Protein AF-A0A932E920-F1 (afdb_monomer_lite)

Radius of gyration: 33.1 Å; chains: 1; bounding box: 63×38×96 Å

Foldseek 3Di:
DDPVVVVVVVVVVCVVPPDPPPDPPQPVCNVVVVVVCVVVPDQDPPVVNVVVVVVVVVVVVVVVVVVVCVVVVVVVVVVVVVVVVVVVVVVVVVVVVD

Structure (mmCIF, N/CA/C/O backbone):
data_AF-A0A932E920-F1
#
_entry.id   AF-A0A932E920-F1
#
loop_
_atom_site.group_PDB
_atom_site.id
_atom_site.type_symbol
_atom_site.label_atom_id
_atom_site.label_alt_id
_atom_site.label_comp_id
_atom_site.label_asym_id
_atom_site.label_entity_id
_atom_site.label_seq_id
_atom_site.pdbx_PDB_ins_code
_atom_site.Cartn_x
_atom_site.Cartn_y
_atom_site.Cartn_z
_atom_site.occupancy
_atom_site.B_iso_or_equiv
_atom_site.auth_seq_id
_atom_site.auth_comp_id
_atom_site.auth_asym_id
_atom_site.auth_atom_id
_atom_site.pdbx_PDB_model_num
ATOM 1 N N . MET A 1 1 ? -8.826 -15.294 47.678 1.00 57.56 1 MET A N 1
ATOM 2 C CA . MET A 1 1 ? -9.136 -14.996 46.259 1.00 57.56 1 MET A CA 1
ATOM 3 C C . MET A 1 1 ? -10.515 -14.356 46.184 1.00 57.56 1 MET A C 1
ATOM 5 O O . MET A 1 1 ? -11.369 -14.724 46.979 1.00 57.56 1 MET A O 1
ATOM 9 N N . ASN A 1 2 ? -10.714 -13.360 45.314 1.00 77.12 2 ASN A N 1
ATOM 10 C CA . ASN A 1 2 ? -11.987 -12.637 45.201 1.00 77.12 2 ASN A CA 1
ATOM 11 C C . ASN A 1 2 ? -12.992 -13.477 44.380 1.00 77.12 2 ASN A C 1
ATOM 13 O O . ASN A 1 2 ? -12.688 -13.778 43.224 1.00 77.12 2 ASN A O 1
ATOM 17 N N . PRO A 1 3 ? -14.172 -13.832 44.920 1.00 79.44 3 PRO A N 1
ATOM 18 C CA . PRO A 1 3 ? -15.148 -14.694 44.240 1.00 79.44 3 PRO A CA 1
ATOM 19 C C . PRO A 1 3 ? -15.653 -14.112 42.909 1.00 79.44 3 PRO A C 1
ATOM 21 O O . PRO A 1 3 ? -15.934 -14.854 41.971 1.00 79.44 3 PRO A O 1
ATOM 24 N N . ASN A 1 4 ? -15.687 -12.783 42.778 1.00 83.56 4 ASN A N 1
ATOM 25 C CA . ASN A 1 4 ? -16.083 -12.122 41.532 1.00 83.56 4 ASN A CA 1
ATOM 26 C C . ASN A 1 4 ? -15.055 -12.325 40.412 1.00 83.56 4 ASN A C 1
ATOM 28 O O . ASN A 1 4 ? -15.414 -12.407 39.242 1.00 83.56 4 ASN A O 1
ATOM 32 N N . HIS A 1 5 ? -13.773 -12.432 40.768 1.00 86.56 5 HIS A N 1
ATOM 33 C CA . HIS A 1 5 ? -12.700 -12.654 39.803 1.00 86.56 5 HIS A CA 1
ATOM 34 C C . HIS A 1 5 ? -12.768 -14.068 39.213 1.00 86.56 5 HIS A C 1
ATOM 36 O O . HIS A 1 5 ? -12.592 -14.254 38.012 1.00 86.56 5 HIS A O 1
ATOM 42 N N . GLU A 1 6 ? -13.095 -15.060 40.040 1.00 85.38 6 GLU A N 1
ATOM 43 C CA . GLU A 1 6 ? -13.239 -16.446 39.596 1.00 85.38 6 GLU A CA 1
ATOM 44 C C . GLU A 1 6 ? -14.471 -16.639 38.698 1.00 85.38 6 GLU A C 1
ATOM 46 O O . GLU A 1 6 ? -14.383 -17.296 37.659 1.00 85.38 6 GLU A O 1
ATOM 51 N N . ALA A 1 7 ? -15.596 -16.000 39.035 1.00 86.81 7 ALA A N 1
ATOM 52 C CA . ALA A 1 7 ? -16.786 -15.986 38.185 1.00 86.81 7 ALA A CA 1
ATOM 53 C C . ALA A 1 7 ? -16.500 -15.357 36.809 1.00 86.81 7 ALA A C 1
ATOM 55 O O . ALA A 1 7 ? -16.921 -15.883 35.777 1.00 86.81 7 ALA A O 1
ATOM 56 N N . TRP A 1 8 ? -15.724 -14.271 36.784 1.00 89.81 8 TRP A N 1
ATOM 57 C CA . TRP A 1 8 ? -15.344 -13.582 35.552 1.00 89.81 8 TRP A CA 1
ATOM 58 C C . TRP A 1 8 ? -14.404 -14.423 34.671 1.00 89.81 8 TRP A C 1
ATOM 60 O O . TRP A 1 8 ? -14.576 -14.497 33.452 1.00 89.81 8 TRP A O 1
ATOM 70 N N . LEU A 1 9 ? -13.444 -15.128 35.275 1.00 91.19 9 LEU A N 1
ATOM 71 C CA . LEU A 1 9 ? -12.565 -16.057 34.556 1.00 91.19 9 LEU A CA 1
ATOM 72 C C . LEU A 1 9 ? -13.337 -17.237 33.952 1.00 91.19 9 LEU A C 1
ATOM 74 O O . LEU A 1 9 ? -13.088 -17.612 32.809 1.00 91.19 9 LEU A O 1
ATOM 78 N N . ARG A 1 10 ? -14.319 -17.789 34.674 1.00 86.00 10 ARG A N 1
ATOM 79 C CA . ARG A 1 10 ? -15.182 -18.861 34.152 1.00 86.00 10 ARG A CA 1
ATOM 80 C C . ARG A 1 10 ? -16.039 -18.386 32.978 1.00 86.00 10 ARG A C 1
ATOM 82 O O . ARG A 1 10 ? -16.121 -19.084 31.971 1.00 86.00 10 ARG A O 1
ATOM 89 N N . LEU A 1 11 ? -16.616 -17.187 33.072 1.00 89.12 11 LEU A N 1
ATOM 90 C CA . LEU A 1 11 ? -17.383 -16.571 31.982 1.00 89.12 11 LEU A CA 1
ATOM 91 C C . LEU A 1 11 ? -16.528 -16.341 30.735 1.00 89.12 11 LEU A C 1
ATOM 93 O O . LEU A 1 11 ? -16.942 -16.672 29.628 1.00 89.12 11 LEU A O 1
ATOM 97 N N . THR A 1 12 ? -15.316 -15.816 30.902 1.00 90.88 12 THR A N 1
ATOM 98 C CA . THR A 1 12 ? -14.418 -15.575 29.764 1.00 90.88 12 THR A CA 1
ATOM 99 C C . THR A 1 12 ? -13.862 -16.854 29.154 1.00 90.88 12 THR A C 1
ATOM 101 O O . THR A 1 12 ? -13.714 -16.924 27.934 1.00 90.88 12 THR A O 1
ATOM 104 N N . ALA A 1 13 ? -13.605 -17.884 29.961 1.00 89.69 13 ALA A N 1
ATOM 105 C CA . ALA A 1 13 ? -13.246 -19.207 29.464 1.00 89.69 13 ALA A CA 1
ATOM 106 C C . ALA A 1 13 ? -14.402 -19.849 28.676 1.00 89.69 13 ALA A C 1
ATOM 108 O O . ALA A 1 13 ? -14.167 -20.434 27.621 1.00 89.69 13 ALA A O 1
ATOM 109 N N . ALA A 1 14 ? -15.645 -19.699 29.143 1.00 85.31 14 ALA A N 1
ATOM 110 C CA . ALA A 1 14 ? -16.826 -20.190 28.436 1.00 85.31 14 ALA A CA 1
ATOM 111 C C . ALA A 1 14 ? -17.054 -19.442 27.112 1.00 85.31 14 ALA A C 1
ATOM 113 O O . ALA A 1 14 ? -17.274 -20.073 26.085 1.00 85.31 14 ALA A O 1
ATOM 114 N N . ALA A 1 15 ? -16.922 -18.112 27.110 1.00 83.25 15 ALA A N 1
ATOM 115 C CA . ALA A 1 15 ? -17.080 -17.296 25.907 1.00 83.25 15 ALA A CA 1
ATOM 116 C C . ALA A 1 15 ? -16.031 -17.614 24.828 1.00 83.25 15 ALA A C 1
ATOM 118 O O . ALA A 1 15 ? -16.338 -17.583 23.642 1.00 83.25 15 ALA A O 1
ATOM 119 N N . ARG A 1 16 ? -14.794 -17.940 25.228 1.00 82.56 16 ARG A N 1
ATOM 120 C CA . ARG A 1 16 ? -13.719 -18.321 24.297 1.00 82.56 16 ARG A CA 1
ATOM 121 C C . ARG A 1 16 ? -13.894 -19.701 23.675 1.00 82.56 16 ARG A C 1
ATOM 123 O O . ARG A 1 16 ? -13.411 -19.915 22.572 1.00 82.56 16 ARG A O 1
ATOM 130 N N . ASN A 1 17 ? -14.538 -20.617 24.391 1.00 82.88 17 ASN A N 1
ATOM 131 C CA . ASN A 1 17 ? -14.774 -21.985 23.933 1.00 82.88 17 ASN A CA 1
ATOM 132 C C . ASN A 1 17 ? -16.160 -22.165 23.297 1.00 82.88 17 ASN A C 1
ATOM 134 O O . ASN A 1 17 ? -16.554 -23.292 23.006 1.00 82.88 17 ASN A O 1
ATOM 138 N N . ALA A 1 18 ? -16.915 -21.080 23.110 1.00 82.38 18 ALA A N 1
ATOM 139 C CA . ALA A 1 18 ? -18.183 -21.135 22.406 1.00 82.38 18 ALA A CA 1
ATOM 140 C C . ALA A 1 18 ? -17.933 -21.534 20.937 1.00 82.38 18 ALA A C 1
ATOM 142 O O . ALA A 1 18 ? -17.074 -20.920 20.296 1.00 82.38 18 ALA A O 1
ATOM 143 N N . PRO A 1 19 ? -18.649 -22.542 20.402 1.00 69.88 19 PRO A N 1
ATOM 144 C CA . PRO A 1 19 ? -18.574 -22.897 18.991 1.00 69.88 19 PRO A CA 1
ATOM 145 C C . PRO A 1 19 ? -18.897 -21.678 18.130 1.00 69.88 19 PRO A C 1
ATOM 147 O O . PRO A 1 19 ? -19.911 -21.009 18.344 1.00 69.88 19 PRO A O 1
ATOM 150 N N . ASP A 1 20 ? -18.024 -21.375 17.174 1.00 67.50 20 ASP A N 1
ATOM 151 C CA . ASP A 1 20 ? -18.256 -20.289 16.231 1.00 67.50 20 ASP A CA 1
ATOM 152 C C . ASP A 1 20 ? -19.096 -20.800 15.053 1.00 67.50 20 ASP A C 1
ATOM 154 O O . ASP A 1 20 ? -18.587 -21.015 13.959 1.00 67.50 20 ASP A O 1
ATOM 158 N N . ASP A 1 21 ? -20.393 -21.018 15.291 1.00 67.19 21 ASP A N 1
ATOM 159 C CA . ASP A 1 21 ? -21.372 -21.448 14.272 1.00 67.19 21 ASP A CA 1
ATOM 160 C C . ASP A 1 21 ? -21.788 -20.305 13.323 1.00 67.19 21 ASP A C 1
ATOM 162 O O . ASP A 1 21 ? -22.785 -20.391 12.600 1.00 67.19 21 ASP A O 1
ATOM 166 N N . ARG A 1 22 ? -21.052 -19.187 13.326 1.00 67.69 22 ARG A N 1
ATOM 167 C CA . ARG A 1 22 ? -21.290 -18.092 12.388 1.00 67.69 22 ARG A CA 1
ATOM 168 C C . ARG A 1 22 ? -20.797 -18.518 11.013 1.00 67.69 22 ARG A C 1
ATOM 170 O O . ARG A 1 22 ? -19.633 -18.863 10.837 1.00 67.69 22 A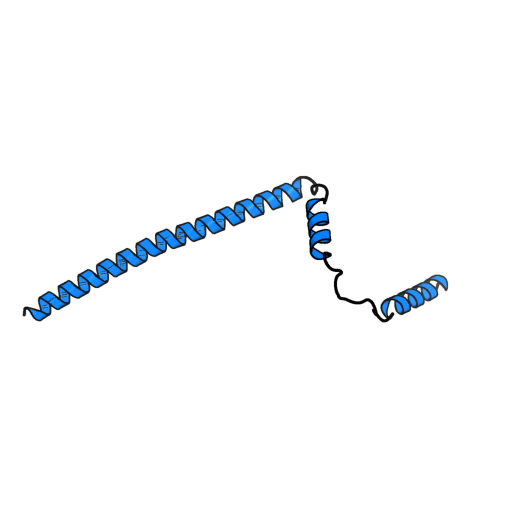RG A O 1
ATOM 177 N N . ASP A 1 23 ? -21.692 -18.443 10.036 1.00 62.34 23 ASP A N 1
ATOM 178 C CA . ASP A 1 23 ? -21.372 -18.631 8.627 1.00 62.34 23 ASP A CA 1
ATOM 179 C C . ASP A 1 23 ? -20.210 -17.694 8.240 1.00 62.34 23 ASP A C 1
ATOM 181 O O . ASP A 1 23 ? -20.350 -16.469 8.220 1.00 62.34 23 ASP A O 1
ATOM 185 N N . ALA A 1 24 ? -19.024 -18.271 8.018 1.00 64.31 24 ALA A N 1
ATOM 186 C CA . ALA A 1 24 ? -17.789 -17.542 7.713 1.00 64.31 24 ALA A CA 1
ATOM 187 C C . ALA A 1 24 ? -17.788 -16.961 6.288 1.00 64.31 24 ALA A C 1
ATOM 189 O O . ALA A 1 24 ? -16.842 -16.278 5.884 1.00 64.31 24 ALA A O 1
ATOM 190 N N . SER A 1 25 ? -18.846 -17.228 5.519 1.00 65.50 25 SER A N 1
ATOM 191 C CA . SER A 1 25 ? -19.090 -16.593 4.237 1.00 65.50 25 SER A CA 1
ATOM 192 C C . SER A 1 25 ? -19.373 -15.109 4.453 1.00 65.50 25 SER A C 1
ATOM 194 O O . SER A 1 25 ? -20.425 -14.705 4.955 1.00 65.50 25 SER A O 1
ATOM 196 N N . ALA A 1 26 ? -18.405 -14.268 4.089 1.00 68.50 26 ALA A N 1
ATOM 197 C CA . ALA A 1 26 ? -18.587 -12.829 4.137 1.00 68.50 26 ALA A CA 1
ATOM 198 C C . ALA A 1 26 ? -19.817 -12.448 3.284 1.00 68.50 26 ALA A C 1
ATOM 200 O O . ALA A 1 26 ? -19.886 -12.849 2.117 1.00 68.50 26 ALA A O 1
ATOM 201 N N . PRO A 1 27 ? -20.778 -11.667 3.822 1.00 75.94 27 PRO A N 1
ATOM 202 C CA . PRO A 1 27 ? -21.966 -11.269 3.079 1.00 75.94 27 PRO A CA 1
ATOM 203 C C . PRO A 1 27 ? -21.596 -10.654 1.730 1.00 75.94 27 PRO A C 1
ATOM 205 O O . PRO A 1 27 ? -20.613 -9.914 1.631 1.00 75.94 27 PRO A O 1
ATOM 208 N N . TYR A 1 28 ? -22.385 -10.924 0.688 1.00 74.94 28 TYR A N 1
ATOM 209 C CA . TYR A 1 28 ? -22.133 -10.340 -0.627 1.00 74.94 28 TYR A CA 1
ATOM 210 C C . TYR A 1 28 ? -22.014 -8.811 -0.515 1.00 74.94 28 TYR A C 1
ATOM 212 O O . TYR A 1 28 ? -22.856 -8.141 0.084 1.00 74.94 28 TYR A O 1
ATOM 220 N N . GLY A 1 29 ? -20.925 -8.257 -1.048 1.00 79.69 29 GLY A N 1
ATOM 221 C CA . GLY A 1 29 ? -20.618 -6.832 -0.923 1.00 79.69 29 GLY A CA 1
ATOM 222 C C . GLY A 1 29 ? -19.923 -6.413 0.381 1.00 79.69 29 GLY A C 1
ATOM 223 O O . GLY A 1 29 ? -19.733 -5.217 0.603 1.00 79.69 29 GLY A O 1
ATOM 224 N N . PHE A 1 30 ? -19.494 -7.354 1.232 1.00 79.06 30 PHE A N 1
ATOM 225 C CA . PHE A 1 30 ? -18.647 -7.074 2.398 1.00 79.06 30 PHE A CA 1
ATOM 226 C C . PHE A 1 30 ? -17.340 -6.393 1.983 1.00 79.06 30 PHE A C 1
ATOM 228 O O . PHE A 1 30 ? -17.006 -5.343 2.521 1.00 79.06 30 PHE A O 1
ATOM 235 N N . ALA A 1 31 ? -16.658 -6.917 0.958 1.00 79.50 31 ALA A N 1
ATOM 236 C CA . ALA A 1 31 ? -15.445 -6.305 0.412 1.00 79.50 31 ALA A CA 1
ATOM 237 C C . ALA A 1 31 ? -15.690 -4.860 -0.049 1.00 79.50 31 ALA A C 1
ATOM 239 O O . ALA A 1 31 ? -14.890 -3.971 0.229 1.00 79.50 31 ALA A O 1
ATOM 240 N N . THR A 1 32 ? -16.834 -4.601 -0.684 1.00 84.31 32 THR A N 1
ATOM 241 C CA . THR A 1 32 ? -17.217 -3.270 -1.163 1.00 84.31 32 THR A CA 1
ATOM 242 C C . THR A 1 32 ? -17.540 -2.320 -0.013 1.00 84.31 32 THR A C 1
ATOM 244 O O . THR A 1 32 ? -17.137 -1.163 -0.057 1.00 84.31 3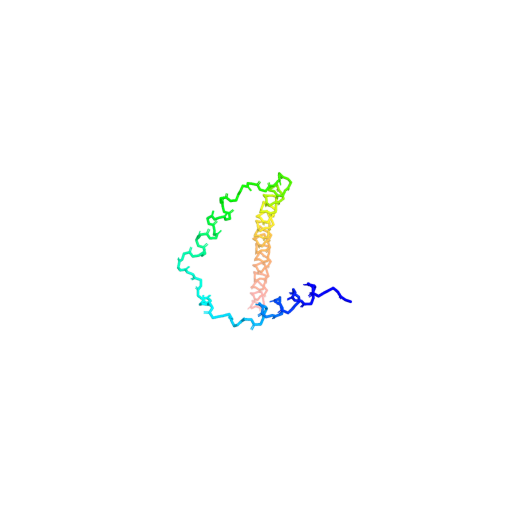2 THR A O 1
ATOM 247 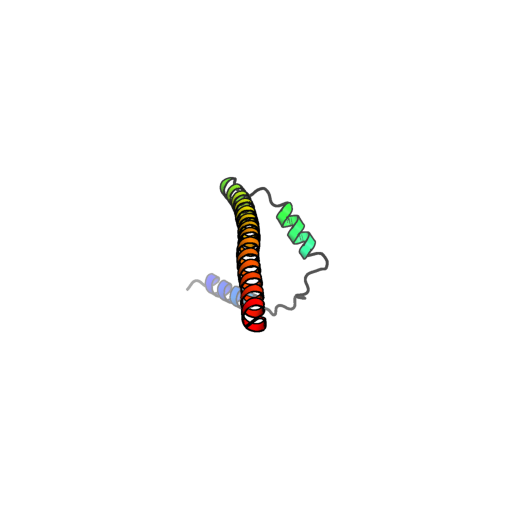N N . ARG A 1 33 ? -18.215 -2.791 1.045 1.00 80.81 33 ARG A N 1
ATOM 248 C CA . ARG A 1 33 ? -18.473 -1.993 2.256 1.00 80.81 33 ARG A CA 1
ATOM 249 C C . ARG A 1 33 ? -17.193 -1.713 3.041 1.00 80.81 33 ARG A C 1
ATOM 251 O O . ARG A 1 33 ? -17.026 -0.598 3.518 1.00 80.81 33 ARG A O 1
ATOM 258 N N . VAL A 1 34 ? -16.274 -2.675 3.130 1.00 79.38 34 VAL A N 1
ATOM 259 C CA . VAL A 1 34 ? -14.955 -2.488 3.756 1.00 79.38 34 VAL A CA 1
ATOM 260 C C . VAL A 1 34 ? -14.112 -1.501 2.952 1.00 79.38 34 VAL A C 1
ATOM 262 O O . VAL A 1 34 ? -13.530 -0.594 3.537 1.00 79.38 34 VAL A O 1
ATOM 265 N N . ALA A 1 35 ? -14.105 -1.609 1.621 1.00 78.50 35 ALA A N 1
ATOM 266 C CA . ALA A 1 35 ? -13.446 -0.637 0.756 1.00 78.50 35 ALA A CA 1
ATOM 267 C C . ALA A 1 35 ? -14.060 0.760 0.930 1.00 78.50 35 ALA A C 1
ATOM 269 O O . ALA A 1 35 ? -13.331 1.721 1.152 1.00 78.50 35 ALA A O 1
ATOM 270 N N . ALA A 1 36 ? -15.391 0.874 0.912 1.00 77.50 36 ALA A N 1
ATOM 271 C CA . ALA A 1 36 ? -16.089 2.139 1.124 1.00 77.50 36 ALA A CA 1
ATOM 272 C C . ALA A 1 36 ? -15.788 2.746 2.502 1.00 77.50 36 ALA A C 1
ATOM 274 O O . ALA A 1 36 ? -15.570 3.948 2.588 1.00 77.50 36 ALA A O 1
ATOM 275 N N . LEU A 1 37 ? -15.705 1.934 3.561 1.00 75.31 37 LEU A N 1
ATOM 276 C CA . LEU A 1 37 ? -15.292 2.384 4.894 1.00 75.31 37 LEU A CA 1
ATOM 277 C C . LEU A 1 37 ? -13.820 2.807 4.938 1.00 75.31 37 LEU A C 1
ATOM 279 O O . LEU A 1 37 ? -13.497 3.772 5.620 1.00 75.31 37 LEU A O 1
ATOM 283 N N . GLY A 1 38 ? -12.940 2.133 4.195 1.00 69.00 38 GLY A N 1
ATOM 284 C CA . GLY A 1 38 ? -11.538 2.525 4.054 1.00 69.00 38 GLY A CA 1
ATOM 285 C C . GLY A 1 38 ? -11.371 3.860 3.323 1.00 69.00 38 GLY A C 1
ATOM 286 O O . GLY A 1 38 ? -10.568 4.687 3.739 1.00 69.00 38 GLY A O 1
ATOM 287 N N . PHE A 1 39 ? -12.172 4.107 2.284 1.00 69.62 39 PHE A N 1
ATOM 288 C CA . PHE A 1 39 ? -12.184 5.379 1.552 1.00 69.62 39 PHE A CA 1
ATOM 289 C C . PHE A 1 39 ? -12.910 6.506 2.298 1.00 69.62 39 PHE A C 1
ATOM 291 O O . PHE A 1 39 ? -12.542 7.668 2.151 1.00 69.62 39 PHE A O 1
ATOM 298 N N . ALA A 1 40 ? -13.930 6.175 3.092 1.00 67.94 40 ALA A N 1
ATOM 299 C CA . ALA A 1 40 ? -14.670 7.119 3.927 1.00 67.94 40 ALA A CA 1
ATOM 300 C C . ALA A 1 40 ? -14.005 7.364 5.291 1.00 67.94 40 ALA A C 1
ATOM 302 O O . ALA A 1 40 ? -14.487 8.199 6.061 1.00 67.94 40 ALA A O 1
ATOM 303 N N . ALA A 1 41 ? -12.920 6.648 5.610 1.00 65.69 41 ALA A N 1
ATOM 304 C CA . ALA A 1 41 ? -12.172 6.865 6.834 1.00 65.69 41 ALA A CA 1
ATOM 305 C C . ALA A 1 41 ? -11.664 8.319 6.861 1.00 65.69 41 ALA A C 1
ATOM 307 O O . ALA A 1 41 ? -11.031 8.765 5.897 1.00 65.69 41 ALA A O 1
ATOM 308 N 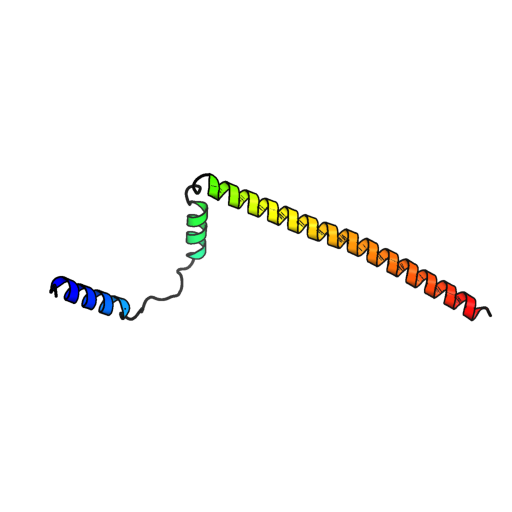N . PRO A 1 42 ? -11.935 9.081 7.938 1.00 56.94 42 PRO A N 1
ATOM 309 C CA . PRO A 1 42 ? -11.432 10.438 8.060 1.00 56.94 42 PRO A CA 1
ATOM 310 C C . PRO A 1 42 ? -9.911 10.398 7.957 1.00 56.94 42 PRO A C 1
ATOM 312 O O . PRO A 1 42 ? -9.272 9.536 8.567 1.00 56.94 42 PRO A O 1
ATOM 315 N N . ALA A 1 43 ? -9.358 11.304 7.145 1.00 59.62 43 ALA A N 1
ATOM 316 C CA . ALA A 1 43 ? -7.936 11.360 6.844 1.00 59.62 43 ALA A CA 1
ATOM 317 C C . ALA A 1 43 ? -7.119 11.142 8.122 1.00 59.62 43 ALA A C 1
ATOM 319 O O . ALA A 1 43 ? -7.279 11.874 9.103 1.00 59.62 43 ALA A O 1
ATOM 320 N N . ALA A 1 44 ? -6.279 10.102 8.108 1.00 58.12 44 ALA A N 1
ATOM 321 C CA . ALA A 1 44 ? -5.377 9.806 9.206 1.00 58.12 44 ALA A CA 1
ATOM 322 C C . ALA A 1 44 ? -4.625 11.086 9.615 1.00 58.12 44 ALA A C 1
ATOM 324 O O . ALA A 1 44 ? -4.356 11.928 8.749 1.00 58.12 44 ALA A O 1
ATOM 325 N N . PRO A 1 45 ? -4.266 11.244 10.904 1.00 58.56 45 PRO A N 1
ATOM 326 C CA . PRO A 1 45 ? -3.536 12.415 11.369 1.00 58.56 45 PRO A CA 1
ATOM 327 C C . PRO A 1 45 ? -2.376 12.722 10.416 1.00 58.56 45 PRO A C 1
ATOM 329 O O . PRO A 1 45 ? -1.613 11.827 10.043 1.00 58.56 45 PRO A O 1
ATOM 332 N N . ILE A 1 46 ? -2.302 13.994 10.011 1.00 57.72 46 ILE A N 1
ATOM 333 C CA . ILE A 1 46 ? -1.479 14.588 8.941 1.00 57.72 46 ILE A CA 1
ATOM 334 C C . ILE A 1 46 ? -0.121 13.891 8.678 1.00 57.72 46 ILE A C 1
ATOM 336 O O . ILE A 1 46 ? 0.177 13.653 7.504 1.00 57.72 46 ILE A O 1
ATOM 340 N N . PRO A 1 47 ? 0.700 13.498 9.680 1.00 58.50 47 PRO A N 1
ATOM 341 C CA . PRO A 1 47 ? 1.963 12.796 9.418 1.00 58.50 47 PRO A CA 1
ATOM 342 C C . PRO A 1 47 ? 1.823 11.450 8.685 1.00 58.50 47 PRO A C 1
ATOM 344 O O . PRO A 1 47 ? 2.673 11.117 7.861 1.00 58.50 47 PRO A O 1
ATOM 347 N N . ARG A 1 48 ? 0.762 10.671 8.932 1.00 56.69 48 ARG A N 1
ATOM 348 C CA . ARG A 1 48 ? 0.594 9.328 8.342 1.00 56.69 48 ARG A CA 1
ATOM 349 C C . ARG A 1 48 ? 0.109 9.391 6.891 1.00 56.69 48 ARG A C 1
ATOM 351 O O . ARG A 1 48 ? 0.607 8.655 6.045 1.00 56.69 48 ARG A O 1
ATOM 358 N N . ALA A 1 49 ? -0.787 10.334 6.598 1.00 61.28 49 ALA A N 1
ATOM 359 C CA . ALA A 1 49 ? -1.314 10.564 5.253 1.00 61.28 49 ALA A CA 1
ATOM 360 C C . ALA A 1 49 ? -0.251 11.121 4.285 1.00 61.28 49 ALA A C 1
ATOM 362 O O . ALA A 1 49 ? -0.294 10.859 3.081 1.00 61.28 49 ALA A O 1
ATOM 363 N N . LEU A 1 50 ? 0.722 11.889 4.793 1.00 59.34 50 LEU A N 1
ATOM 364 C CA . LEU A 1 50 ? 1.875 12.323 4.002 1.00 59.34 50 LEU A CA 1
ATOM 365 C C . LEU A 1 50 ? 2.796 11.147 3.678 1.00 59.34 50 LEU A C 1
ATOM 367 O O . LEU A 1 50 ? 3.217 11.018 2.531 1.00 59.34 50 LEU A O 1
ATOM 371 N N . LEU A 1 51 ? 3.056 10.269 4.651 1.00 62.22 51 LEU A N 1
ATOM 372 C CA . LEU A 1 51 ? 3.910 9.100 4.458 1.00 62.22 51 LEU A CA 1
ATOM 373 C C . LEU A 1 51 ? 3.331 8.129 3.419 1.00 62.22 51 LEU A C 1
ATOM 375 O O . LEU A 1 51 ? 4.072 7.656 2.567 1.00 62.22 51 LEU A O 1
ATOM 379 N N . GLU A 1 52 ? 2.015 7.898 3.419 1.00 63.34 52 GLU A N 1
ATOM 380 C CA . GLU A 1 52 ? 1.345 7.093 2.384 1.00 63.34 52 GLU A CA 1
ATOM 381 C C . GLU A 1 52 ? 1.494 7.706 0.988 1.00 63.34 52 GLU A C 1
ATOM 383 O O . GLU A 1 52 ? 1.867 7.019 0.037 1.00 63.34 52 GLU A O 1
ATOM 388 N N . LYS A 1 53 ? 1.267 9.018 0.856 1.00 65.38 53 LYS A N 1
ATOM 389 C CA . LYS A 1 53 ? 1.421 9.723 -0.426 1.00 65.38 53 LYS A CA 1
ATOM 390 C C . LYS A 1 53 ? 2.869 9.723 -0.916 1.00 65.38 53 LYS A C 1
ATOM 392 O O . LYS A 1 53 ? 3.103 9.599 -2.118 1.00 65.38 53 LYS A O 1
ATOM 397 N N . PHE A 1 54 ? 3.833 9.861 -0.007 1.00 61.31 54 PHE A N 1
ATOM 398 C CA . PHE A 1 54 ? 5.257 9.791 -0.327 1.00 61.31 54 PHE A CA 1
ATOM 399 C C . PHE A 1 54 ? 5.700 8.371 -0.679 1.00 61.31 54 PHE A C 1
ATOM 401 O O . PHE A 1 54 ? 6.454 8.208 -1.632 1.00 61.31 54 PHE A O 1
ATOM 408 N N . ALA A 1 55 ? 5.194 7.353 0.017 1.00 70.88 55 ALA A N 1
ATOM 409 C CA . ALA A 1 55 ? 5.489 5.954 -0.273 1.00 70.88 55 ALA A CA 1
ATOM 410 C C . ALA A 1 55 ? 4.955 5.542 -1.650 1.00 70.88 55 ALA A C 1
ATOM 412 O O . ALA A 1 55 ? 5.688 4.946 -2.434 1.00 70.88 55 ALA A O 1
ATOM 413 N N . LEU A 1 56 ? 3.723 5.935 -1.991 1.00 74.31 56 LEU A N 1
ATOM 414 C CA . LEU A 1 56 ? 3.147 5.708 -3.320 1.00 74.31 56 LEU A CA 1
ATOM 415 C C . LEU A 1 56 ? 3.959 6.412 -4.410 1.00 74.31 56 LEU A C 1
ATOM 417 O O . LEU A 1 56 ? 4.331 5.788 -5.399 1.00 74.31 56 LEU A O 1
ATOM 421 N N . ARG A 1 57 ? 4.297 7.693 -4.220 1.00 76.69 57 ARG A N 1
ATOM 422 C CA . ARG A 1 57 ? 5.124 8.440 -5.182 1.00 76.69 57 ARG A CA 1
ATOM 423 C C . ARG A 1 57 ? 6.522 7.849 -5.344 1.00 76.69 57 ARG A C 1
ATOM 425 O O . ARG A 1 57 ? 6.996 7.736 -6.470 1.00 76.69 57 ARG A O 1
ATOM 432 N N . GLY A 1 58 ? 7.158 7.455 -4.244 1.00 76.44 58 GLY A N 1
ATOM 433 C CA . GLY A 1 58 ? 8.463 6.799 -4.255 1.00 76.44 58 GLY A CA 1
ATOM 434 C C . GLY A 1 58 ? 8.423 5.451 -4.971 1.00 76.44 58 GLY A C 1
ATOM 435 O O . GLY A 1 58 ? 9.298 5.168 -5.782 1.00 76.44 58 GLY A O 1
ATOM 436 N N . LEU A 1 59 ? 7.373 4.657 -4.749 1.00 80.88 59 LEU A N 1
ATOM 437 C CA . LEU A 1 59 ? 7.179 3.377 -5.426 1.00 80.88 59 LEU A CA 1
ATOM 438 C C . LEU A 1 59 ? 6.976 3.553 -6.937 1.00 80.88 59 LEU A C 1
ATOM 440 O O . LEU A 1 59 ? 7.596 2.840 -7.723 1.00 80.88 59 LEU A O 1
ATOM 444 N N . PHE A 1 60 ? 6.168 4.533 -7.354 1.00 83.75 60 PHE A N 1
ATOM 445 C CA . PHE A 1 60 ? 6.016 4.876 -8.772 1.00 83.75 60 PHE A CA 1
ATOM 446 C C . PHE A 1 60 ? 7.338 5.327 -9.394 1.00 83.75 60 PHE A C 1
ATOM 448 O O . PHE A 1 60 ? 7.668 4.889 -10.494 1.00 83.75 60 PHE A O 1
ATOM 455 N N . ALA A 1 61 ? 8.112 6.156 -8.689 1.00 86.62 61 ALA A N 1
ATOM 456 C CA . ALA A 1 61 ? 9.420 6.598 -9.157 1.00 86.62 61 ALA A CA 1
ATOM 457 C C . ALA A 1 61 ? 10.396 5.422 -9.310 1.00 86.62 61 ALA A C 1
ATOM 459 O O . ALA A 1 61 ? 11.035 5.304 -10.349 1.00 86.62 61 ALA A O 1
ATOM 460 N N . ALA A 1 62 ? 10.467 4.518 -8.329 1.00 86.06 62 ALA A N 1
ATOM 461 C CA . ALA A 1 62 ? 11.311 3.325 -8.399 1.00 86.06 62 ALA A CA 1
ATOM 462 C C . ALA A 1 62 ? 10.900 2.393 -9.549 1.00 86.06 62 ALA A C 1
ATOM 464 O O . ALA A 1 62 ? 11.758 1.891 -10.272 1.00 86.06 62 ALA A O 1
ATOM 465 N N . CYS A 1 63 ? 9.595 2.207 -9.760 1.00 88.06 63 CYS A N 1
ATOM 466 C CA . CYS A 1 63 ? 9.072 1.400 -10.858 1.00 88.06 63 CYS A CA 1
ATOM 467 C C . CYS A 1 63 ? 9.418 2.020 -12.222 1.00 88.06 63 CYS A C 1
ATOM 469 O O . CYS A 1 63 ? 9.965 1.344 -13.089 1.00 88.06 63 CYS A O 1
ATOM 471 N N . ALA A 1 64 ? 9.201 3.329 -12.386 1.00 91.00 64 ALA A N 1
ATOM 472 C CA . ALA A 1 64 ? 9.581 4.050 -13.599 1.00 91.00 64 ALA A CA 1
ATOM 473 C C . ALA A 1 64 ? 11.095 3.979 -13.859 1.00 91.00 64 ALA A C 1
ATOM 475 O O . ALA A 1 64 ? 11.515 3.754 -14.992 1.00 91.00 64 ALA A O 1
ATOM 476 N N . LEU A 1 65 ? 11.915 4.113 -12.812 1.00 88.06 65 LEU A N 1
ATOM 477 C CA . LEU A 1 65 ? 13.371 4.034 -12.917 1.00 88.06 65 LEU A CA 1
ATOM 478 C C . LEU A 1 65 ? 13.844 2.619 -13.273 1.00 88.06 65 LEU A C 1
ATOM 480 O O . LEU A 1 65 ? 14.758 2.470 -14.076 1.00 88.06 65 LEU A O 1
ATOM 484 N N . SER A 1 66 ? 13.196 1.583 -12.734 1.00 89.25 66 SER A N 1
ATOM 485 C CA . SER A 1 66 ? 13.456 0.185 -13.091 1.00 89.25 66 SER A CA 1
ATOM 486 C C . SER A 1 66 ? 13.122 -0.098 -14.557 1.00 89.25 66 SER A C 1
ATOM 488 O O . SER A 1 66 ? 13.933 -0.708 -15.250 1.00 89.25 66 SER A O 1
ATOM 490 N N . VAL A 1 67 ? 11.987 0.402 -15.058 1.00 88.12 67 VAL A N 1
ATOM 491 C CA . VAL A 1 67 ? 11.616 0.287 -16.479 1.00 88.12 67 VAL A CA 1
ATOM 492 C C . VAL A 1 67 ? 12.600 1.047 -17.366 1.00 88.12 67 VAL A C 1
ATOM 494 O O . VAL A 1 67 ? 13.032 0.517 -18.385 1.00 88.12 67 VAL A O 1
ATOM 497 N N . ALA A 1 68 ? 13.001 2.258 -16.971 1.00 86.44 68 ALA A N 1
ATOM 498 C CA . ALA A 1 68 ? 13.996 3.033 -17.705 1.00 86.44 68 ALA A CA 1
ATOM 499 C C . ALA A 1 68 ? 15.350 2.306 -17.751 1.00 86.44 68 ALA A C 1
ATOM 501 O O . ALA A 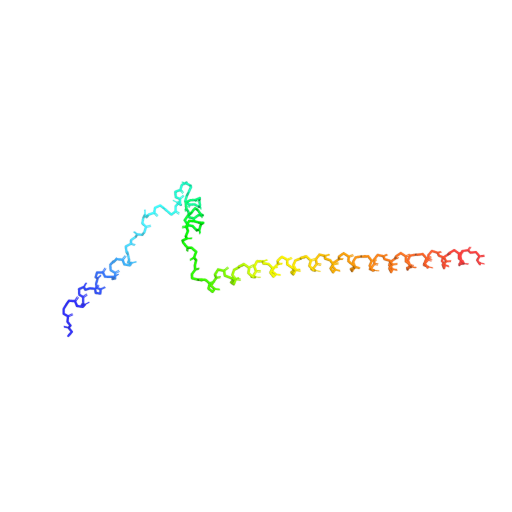1 68 ? 15.924 2.153 -18.825 1.00 86.44 68 ALA A O 1
ATOM 502 N N . ALA A 1 69 ? 15.831 1.796 -16.614 1.00 84.38 69 ALA A N 1
ATOM 503 C CA . ALA A 1 69 ? 17.071 1.027 -16.538 1.00 84.38 69 ALA A CA 1
ATOM 504 C C . ALA A 1 69 ? 17.007 -0.249 -17.387 1.00 84.38 69 ALA A C 1
ATOM 506 O O . ALA A 1 69 ? 17.958 -0.552 -18.103 1.00 84.38 69 ALA A O 1
ATOM 507 N N . ALA A 1 70 ? 15.878 -0.962 -17.362 1.00 83.62 70 ALA A N 1
ATOM 508 C CA . ALA A 1 70 ? 15.665 -2.127 -18.209 1.00 83.62 70 ALA A CA 1
ATOM 509 C C . ALA A 1 70 ? 15.674 -1.756 -19.696 1.00 83.62 70 ALA A C 1
ATOM 511 O O . ALA A 1 70 ? 16.307 -2.458 -20.472 1.00 83.62 70 ALA A O 1
ATOM 512 N N . ALA A 1 71 ? 15.039 -0.650 -20.094 1.00 83.31 71 ALA A N 1
ATOM 513 C CA . ALA A 1 71 ? 15.014 -0.190 -21.482 1.00 83.31 71 ALA A CA 1
ATOM 514 C C . ALA A 1 71 ? 16.411 0.206 -21.989 1.00 83.31 71 ALA A C 1
ATOM 516 O O . ALA A 1 71 ? 16.820 -0.251 -23.055 1.00 83.31 71 ALA A O 1
ATOM 517 N N . PHE A 1 72 ? 17.161 0.992 -21.207 1.00 83.00 72 PHE A N 1
ATOM 518 C CA . PHE A 1 72 ? 18.536 1.371 -21.549 1.00 83.00 72 PHE A CA 1
ATOM 519 C C . PHE A 1 72 ? 19.486 0.164 -21.548 1.00 83.00 72 PHE A C 1
ATOM 521 O O . PHE A 1 72 ? 20.318 0.033 -22.447 1.00 83.00 72 PHE A O 1
ATOM 528 N N . GLY A 1 73 ? 19.326 -0.752 -20.588 1.00 74.62 73 GLY A N 1
ATOM 529 C CA . GLY A 1 73 ? 20.056 -2.018 -20.558 1.00 74.62 73 GLY A CA 1
ATOM 530 C C . GLY A 1 73 ? 19.759 -2.874 -21.788 1.00 74.62 73 GLY A C 1
ATOM 531 O O . GLY A 1 73 ? 20.685 -3.340 -22.441 1.00 74.62 73 GLY A O 1
ATOM 532 N N . TYR A 1 74 ? 18.486 -3.010 -22.175 1.00 73.06 74 TYR A N 1
ATOM 533 C CA . TYR A 1 74 ? 18.087 -3.765 -23.367 1.00 73.06 74 TYR A CA 1
ATOM 534 C C . TYR A 1 74 ? 18.697 -3.191 -24.647 1.00 73.06 74 TYR A C 1
ATOM 536 O O . TYR A 1 74 ? 19.127 -3.953 -25.508 1.00 73.06 74 TYR A O 1
ATOM 544 N N . SER A 1 75 ? 18.755 -1.861 -24.784 1.00 66.06 75 SER A N 1
ATOM 545 C CA . SER A 1 75 ? 19.409 -1.232 -25.937 1.00 66.06 75 SER A CA 1
ATOM 546 C C . SER A 1 75 ? 20.916 -1.481 -25.970 1.00 66.06 75 SER A C 1
ATOM 548 O O . SER A 1 75 ? 21.435 -1.759 -27.045 1.00 66.06 75 SER A O 1
ATOM 550 N N . ALA A 1 76 ? 21.595 -1.440 -24.819 1.00 67.88 76 ALA A N 1
ATOM 551 C CA . ALA A 1 76 ? 23.034 -1.687 -24.735 1.00 67.88 76 ALA A CA 1
ATOM 552 C C . ALA A 1 76 ? 23.382 -3.149 -25.069 1.00 67.88 76 ALA A C 1
ATOM 554 O O . ALA A 1 76 ? 24.207 -3.400 -25.946 1.00 67.88 76 ALA A O 1
ATOM 555 N N . PHE A 1 77 ? 22.675 -4.111 -24.464 1.00 64.06 77 PHE A N 1
ATOM 556 C CA . PHE A 1 77 ? 22.859 -5.535 -24.771 1.00 64.06 77 PHE A CA 1
ATOM 557 C C . PHE A 1 77 ? 22.545 -5.857 -26.236 1.00 64.06 77 PHE A C 1
ATOM 559 O O . PHE A 1 77 ? 23.253 -6.637 -26.868 1.00 64.06 77 PHE A O 1
ATOM 566 N N . ARG A 1 78 ? 21.508 -5.233 -26.807 1.00 76.06 78 ARG A N 1
ATOM 567 C CA . ARG A 1 78 ? 21.153 -5.430 -28.216 1.00 76.06 78 ARG A CA 1
ATOM 568 C C . ARG A 1 78 ? 22.223 -4.893 -29.165 1.00 76.06 78 ARG A C 1
ATOM 570 O O . ARG A 1 78 ? 22.517 -5.560 -30.151 1.00 76.06 78 ARG A O 1
ATOM 577 N N . SER A 1 79 ? 22.797 -3.723 -28.877 1.00 67.56 79 SER A N 1
ATOM 578 C CA . SER A 1 79 ? 23.867 -3.160 -29.706 1.00 67.56 79 SER A CA 1
ATOM 579 C C . SER A 1 79 ? 25.140 -4.002 -29.667 1.00 67.56 79 SER A C 1
ATOM 581 O O . SER A 1 79 ? 25.745 -4.214 -30.712 1.00 67.56 79 SER A O 1
ATOM 583 N N . GLU A 1 80 ? 25.515 -4.529 -28.497 1.00 72.19 80 GLU A N 1
ATOM 584 C CA . GLU A 1 80 ? 26.685 -5.408 -28.365 1.00 72.19 80 GLU A CA 1
ATOM 585 C C . GLU A 1 80 ? 26.489 -6.709 -29.157 1.00 72.19 80 GLU A C 1
ATOM 587 O O . GLU A 1 80 ? 27.366 -7.107 -29.926 1.00 72.19 80 GLU A O 1
ATOM 592 N N . GLN A 1 81 ? 25.299 -7.310 -29.066 1.00 71.75 81 GLN A N 1
ATOM 593 C CA . GLN A 1 81 ? 24.959 -8.518 -29.817 1.00 71.75 81 GLN A CA 1
ATOM 594 C C . GLN A 1 81 ? 24.969 -8.288 -31.337 1.00 71.75 81 GLN A C 1
ATOM 596 O O . GLN A 1 81 ? 25.451 -9.137 -32.082 1.00 71.75 81 GLN A O 1
ATOM 601 N N . GLU A 1 82 ? 24.471 -7.147 -31.818 1.00 73.19 82 GLU A N 1
ATOM 602 C CA . GLU A 1 82 ? 24.495 -6.813 -33.248 1.00 73.19 82 GLU A CA 1
ATOM 603 C C . GLU A 1 82 ? 25.931 -6.635 -33.766 1.00 73.19 82 GLU A C 1
ATOM 605 O O . GLU A 1 82 ? 26.265 -7.130 -34.842 1.00 73.19 82 GLU A O 1
ATOM 610 N N . THR A 1 83 ? 26.812 -6.014 -32.975 1.00 74.75 83 THR A N 1
ATOM 611 C CA . THR A 1 83 ? 28.233 -5.878 -33.332 1.00 74.75 83 THR A CA 1
ATOM 612 C C . THR A 1 83 ? 28.997 -7.201 -33.305 1.00 74.75 83 THR A C 1
ATOM 614 O O . THR A 1 83 ? 29.853 -7.424 -34.164 1.00 74.75 83 THR A O 1
ATOM 617 N N . GLU A 1 84 ? 28.687 -8.097 -32.364 1.00 74.62 84 GLU A N 1
ATOM 618 C CA . GLU A 1 84 ? 29.298 -9.429 -32.286 1.00 74.62 84 GLU A CA 1
ATOM 619 C C . GLU A 1 84 ? 28.877 -10.303 -33.475 1.00 74.62 84 GLU A C 1
ATO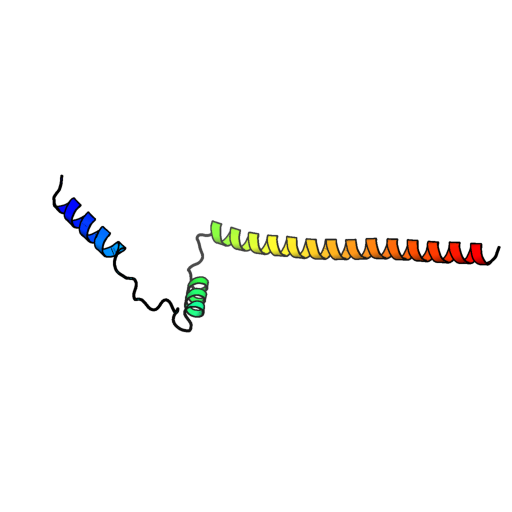M 621 O O . GLU A 1 84 ? 29.729 -10.914 -34.119 1.00 74.62 84 GLU A O 1
ATOM 626 N N . VAL A 1 85 ? 27.588 -10.288 -33.834 1.00 73.12 85 VAL A N 1
ATOM 627 C CA . VAL A 1 85 ? 27.061 -11.011 -35.004 1.00 73.12 85 VAL A CA 1
ATOM 628 C C . VAL A 1 85 ? 27.662 -10.470 -36.305 1.00 73.12 85 VAL A C 1
ATOM 630 O O . VAL A 1 85 ? 28.159 -11.251 -37.112 1.00 73.12 85 VAL A O 1
ATOM 633 N N . ALA A 1 86 ? 27.711 -9.145 -36.486 1.00 76.00 86 ALA A N 1
ATOM 634 C CA . ALA A 1 86 ? 28.314 -8.536 -37.675 1.00 76.00 86 ALA A CA 1
ATOM 635 C C . ALA A 1 86 ? 29.820 -8.849 -37.803 1.00 76.00 86 ALA A C 1
ATOM 637 O O . ALA A 1 86 ? 30.338 -9.053 -38.903 1.00 76.00 86 ALA A O 1
ATOM 638 N N . THR A 1 87 ? 30.537 -8.922 -36.679 1.00 79.00 87 THR A N 1
ATOM 639 C CA . THR A 1 87 ? 31.958 -9.303 -36.670 1.00 79.00 87 THR A CA 1
ATOM 640 C C . THR A 1 87 ? 32.137 -10.790 -36.988 1.00 79.00 87 THR A C 1
ATOM 642 O O . THR A 1 87 ? 33.035 -11.152 -37.743 1.00 79.00 87 THR A O 1
ATOM 645 N N . GLY A 1 88 ? 31.264 -11.659 -36.469 1.00 79.19 88 GLY A N 1
ATOM 646 C CA . GLY A 1 88 ? 31.254 -13.085 -36.799 1.00 79.19 88 GLY A CA 1
ATOM 647 C C . GLY A 1 88 ? 31.057 -13.342 -38.294 1.00 79.19 88 GLY A C 1
ATOM 648 O O . GLY A 1 88 ? 31.853 -14.062 -38.898 1.00 79.19 88 GLY A O 1
ATOM 649 N N . ASP A 1 89 ? 30.067 -12.689 -38.905 1.00 79.00 89 ASP A N 1
ATOM 650 C CA . ASP A 1 89 ? 29.762 -12.843 -40.332 1.00 79.00 89 ASP A CA 1
ATOM 651 C C . ASP A 1 89 ? 30.948 -12.417 -41.214 1.00 79.00 89 ASP A C 1
ATOM 653 O O . ASP A 1 89 ? 31.376 -13.173 -42.089 1.00 79.00 89 ASP A O 1
ATOM 657 N N . THR A 1 90 ? 31.568 -11.268 -40.925 1.00 78.31 90 THR A N 1
ATOM 658 C CA . THR A 1 90 ? 32.733 -10.785 -41.695 1.00 78.31 90 THR A CA 1
ATOM 659 C C . THR A 1 90 ? 33.953 -11.705 -41.587 1.00 78.31 90 THR A C 1
ATOM 661 O O . THR A 1 90 ? 34.648 -11.926 -42.578 1.00 78.31 90 THR A O 1
ATOM 664 N N . VAL A 1 91 ? 34.210 -12.300 -40.417 1.00 77.94 91 VAL A N 1
ATOM 665 C CA . VAL A 1 91 ? 35.304 -13.273 -40.240 1.00 77.94 91 VAL A CA 1
ATOM 666 C C . VAL A 1 91 ? 35.034 -14.556 -41.029 1.00 77.94 91 VAL A C 1
ATOM 668 O O . VAL A 1 91 ? 35.952 -15.103 -41.644 1.00 77.94 91 VAL A O 1
ATOM 671 N N . THR A 1 92 ? 33.786 -15.033 -41.048 1.00 79.62 92 THR A N 1
ATOM 672 C CA . THR A 1 92 ? 33.424 -16.228 -41.827 1.00 79.62 92 THR A CA 1
ATOM 673 C C . THR A 1 92 ? 33.530 -16.006 -43.334 1.00 79.62 92 THR A C 1
ATOM 675 O O . THR A 1 92 ? 33.972 -16.907 -44.044 1.00 79.62 92 THR A O 1
ATOM 678 N N . GLU A 1 93 ? 33.210 -14.805 -43.819 1.00 77.50 93 GLU A N 1
ATOM 679 C CA . GLU A 1 93 ? 33.340 -14.441 -45.232 1.00 77.50 93 GLU A CA 1
ATOM 680 C C . GLU A 1 93 ? 34.810 -14.427 -45.682 1.00 77.50 93 GLU A C 1
ATOM 682 O O . GLU A 1 93 ? 35.147 -15.008 -46.713 1.00 77.50 93 GLU A O 1
ATOM 687 N N . VAL A 1 94 ? 35.710 -13.862 -44.869 1.00 79.88 94 VAL A N 1
ATOM 688 C CA . VAL A 1 94 ? 37.155 -13.831 -45.164 1.00 79.88 94 VAL A CA 1
ATOM 689 C C . VAL A 1 94 ? 37.764 -15.237 -45.199 1.00 79.88 94 VAL A C 1
ATOM 691 O O . VAL A 1 94 ? 38.590 -15.524 -46.063 1.00 79.88 94 VAL A O 1
ATOM 694 N N . LEU A 1 95 ? 37.343 -16.131 -44.298 1.00 80.56 95 LEU A N 1
ATOM 695 C CA . LEU A 1 95 ? 37.805 -17.526 -44.268 1.00 80.56 95 LEU A CA 1
ATOM 696 C C . LEU A 1 95 ? 37.246 -18.374 -45.418 1.00 80.56 95 LEU A C 1
ATOM 698 O O . LEU A 1 95 ? 37.872 -19.352 -45.812 1.00 80.56 95 LEU A O 1
ATOM 702 N N . ALA A 1 96 ? 36.077 -18.024 -45.957 1.00 78.81 96 ALA A N 1
ATOM 703 C CA . ALA A 1 96 ? 35.496 -18.700 -47.117 1.00 78.81 96 ALA A CA 1
ATOM 704 C C . ALA A 1 96 ? 36.143 -18.268 -48.448 1.00 78.81 96 ALA A C 1
ATOM 706 O O . ALA A 1 96 ? 35.979 -18.947 -49.462 1.00 78.81 96 ALA A O 1
ATOM 707 N N . GLN A 1 97 ? 36.854 -17.137 -48.452 1.00 71.75 97 GLN A N 1
ATOM 708 C CA . GLN A 1 97 ? 37.495 -16.556 -49.632 1.00 71.75 97 GLN A CA 1
ATOM 709 C C . GLN A 1 97 ? 38.992 -16.912 -49.760 1.00 71.75 97 GLN A C 1
ATOM 711 O O . GLN A 1 97 ? 39.602 -16.584 -50.782 1.00 71.75 97 GLN A O 1
ATOM 716 N N . SER A 1 98 ? 39.574 -17.578 -48.751 1.00 56.19 98 SER A N 1
ATOM 717 C CA . SER A 1 98 ? 40.948 -18.114 -48.735 1.00 56.19 98 SER A CA 1
ATOM 718 C C . SER A 1 98 ? 40.999 -19.592 -49.103 1.00 56.19 98 SER A C 1
ATOM 720 O O . SER A 1 98 ? 41.895 -19.969 -49.889 1.00 56.19 98 SER A O 1
#

Secondary structure (DSSP, 8-state):
--HHHHHHHHHHHHHHTS---S--SPPTTHHHHHHHHHHHS----HHHHHHHHHHHHHHHHHHHHHHHHHHHHHHHHHHHHHHHHHHHHHHHHHHH--

pLDDT: mean 75.33, std 9.64, range [56.19, 91.19]

Sequence (98 aa):
MNPNHEAWLRLTAAARNAPDDRDASAPYGFATRVAALGFAAPAAPIPRALLEKFALRGLFAACALSVAAAAFGYSAFRSEQETEVATGDTVTEVLAQS